Protein AF-A0A8J5CKE8-F1 (afdb_monomer)

Nearest PDB structures (foldseek):
  3fay-assembly1_A  TM=8.330E-01  e=5.914E-07  Homo sapiens
  5cjp-assembly1_F  TM=7.981E-01  e=1.386E-05  Homo sapiens
  6sgb-assembly1_FI  TM=2.653E-01  e=8.677E+00  Trypanosoma brucei brucei

pLDDT: mean 73.05, std 15.25, range [44.91, 96.0]

Secondary structure (DSSP, 8-state):
-HHHHHHHHHHHHHHHHHHHHIIIIIIIIHHHHH-TTTTTSS---TT----HHHHHHHHHHHHHHHHHHH--TT-----S-HHHHHHHHHHHHHHHHHHHHHHHHT----HHHHH--SS-S-TTTTTS-------HHHHHHHHHHHHHHHHHHHHH--GGGGGGHHHH-

Structure (mmCIF, N/CA/C/O backbone):
data_AF-A0A8J5CKE8-F1
#
_entry.id   AF-A0A8J5CKE8-F1
#
loop_
_atom_site.group_PDB
_atom_site.id
_atom_site.type_symbol
_atom_site.label_atom_id
_atom_site.label_alt_id
_atom_site.label_comp_id
_atom_site.label_asym_id
_atom_site.label_entity_id
_atom_site.label_seq_id
_atom_site.pdbx_PDB_ins_code
_atom_site.Cartn_x
_atom_site.Cartn_y
_atom_site.Cartn_z
_atom_site.occupancy
_atom_site.B_iso_or_equiv
_atom_site.auth_seq_id
_atom_site.auth_comp_id
_atom_site.auth_asym_id
_atom_site.auth_atom_id
_atom_site.pdbx_PDB_model_num
ATOM 1 N N . MET A 1 1 ? 17.707 28.843 20.337 1.00 56.69 1 MET A N 1
ATOM 2 C CA . MET A 1 1 ? 16.306 28.477 20.654 1.00 56.69 1 MET A CA 1
ATOM 3 C C . MET A 1 1 ? 15.422 28.190 19.434 1.00 56.69 1 MET A C 1
ATOM 5 O O . MET A 1 1 ? 14.983 27.056 19.309 1.00 56.69 1 MET A O 1
ATOM 9 N N . ALA A 1 2 ? 15.156 29.126 18.508 1.00 56.28 2 ALA A N 1
ATOM 10 C CA . ALA A 1 2 ? 14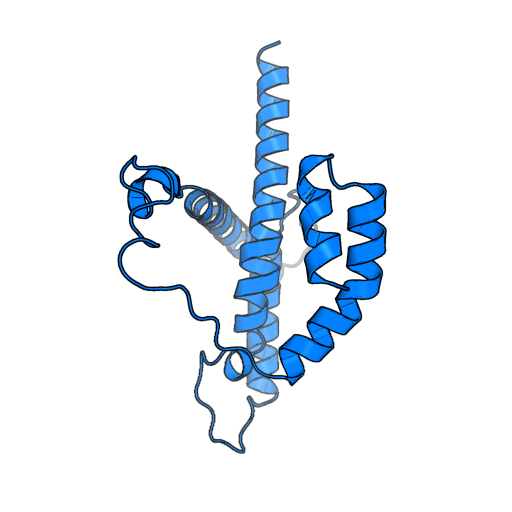.257 28.852 17.364 1.00 56.28 2 ALA A CA 1
ATOM 11 C C . ALA A 1 2 ? 14.807 27.811 16.360 1.00 56.28 2 ALA A C 1
ATOM 13 O O . ALA A 1 2 ? 14.071 26.925 15.935 1.00 56.28 2 ALA A O 1
ATOM 14 N N . ARG A 1 3 ? 16.111 27.862 16.041 1.00 54.72 3 ARG A N 1
ATOM 15 C CA . ARG A 1 3 ? 16.790 26.882 15.162 1.00 54.72 3 ARG A CA 1
ATOM 16 C C . ARG A 1 3 ? 16.752 25.442 15.697 1.00 54.72 3 ARG A C 1
ATOM 18 O O . ARG A 1 3 ? 16.604 24.509 14.922 1.00 54.72 3 ARG A O 1
ATOM 25 N N . GLU A 1 4 ? 16.823 25.287 17.013 1.00 60.75 4 GLU A N 1
ATOM 26 C CA . GLU A 1 4 ? 16.822 24.002 17.734 1.00 60.75 4 GLU A CA 1
ATOM 27 C C . GLU A 1 4 ? 15.434 23.347 17.777 1.00 60.75 4 GLU A C 1
ATOM 29 O O . GLU A 1 4 ? 15.286 22.138 17.628 1.00 60.75 4 GLU A O 1
ATOM 34 N N . ARG A 1 5 ? 14.376 24.155 17.911 1.00 56.81 5 ARG A N 1
ATOM 35 C CA . ARG A 1 5 ? 12.995 23.663 17.787 1.00 56.81 5 ARG A CA 1
ATOM 36 C C . ARG A 1 5 ? 12.677 23.247 16.350 1.00 56.81 5 ARG A C 1
ATOM 38 O O . ARG A 1 5 ? 11.983 22.258 16.133 1.00 56.81 5 ARG A O 1
ATOM 45 N N . MET A 1 6 ? 13.217 23.973 15.372 1.00 54.38 6 MET A N 1
ATOM 46 C CA . MET A 1 6 ? 13.038 23.683 13.946 1.00 54.38 6 MET A CA 1
ATOM 47 C C . MET A 1 6 ? 13.740 22.383 13.521 1.00 54.38 6 MET A C 1
ATOM 49 O O . MET A 1 6 ? 13.177 21.626 12.730 1.00 54.38 6 MET A O 1
ATOM 53 N N . SER A 1 7 ? 14.919 22.078 14.079 1.00 59.97 7 SER A N 1
ATOM 54 C CA . SER A 1 7 ? 15.606 20.800 13.841 1.00 59.97 7 SER A CA 1
ATOM 55 C C . SER A 1 7 ? 14.866 19.616 14.473 1.00 59.97 7 SER A C 1
ATOM 57 O O . SER A 1 7 ? 14.701 18.592 13.812 1.00 59.97 7 SER A O 1
ATOM 59 N N . HIS A 1 8 ? 14.328 19.767 15.689 1.00 62.38 8 HIS A N 1
ATOM 60 C CA . HIS A 1 8 ? 13.504 18.738 16.341 1.00 62.38 8 HIS A CA 1
ATOM 61 C C . HIS A 1 8 ? 12.212 18.424 15.573 1.00 62.38 8 HIS A C 1
ATOM 63 O O . HIS A 1 8 ? 11.875 17.256 15.376 1.00 62.38 8 HIS A O 1
ATOM 69 N N . LEU A 1 9 ? 11.504 19.453 15.099 1.00 61.38 9 LEU A N 1
ATOM 70 C CA . LEU A 1 9 ? 10.298 19.293 14.278 1.00 61.38 9 LEU A CA 1
ATOM 71 C C . LEU A 1 9 ? 10.605 18.620 12.932 1.00 61.38 9 LEU A C 1
ATOM 73 O O . LEU A 1 9 ? 9.839 17.768 12.482 1.00 61.38 9 LEU A O 1
ATOM 77 N N . SER A 1 10 ? 11.736 18.961 12.307 1.00 62.06 10 SER A N 1
ATOM 78 C CA . SER A 1 10 ? 12.200 18.321 11.069 1.00 62.06 10 SER A CA 1
ATOM 79 C C . SER A 1 10 ? 12.517 16.833 11.275 1.00 62.06 10 SER A C 1
ATOM 81 O O . SER A 1 10 ? 12.053 15.984 10.509 1.00 62.06 10 SER A O 1
ATOM 83 N N . ALA A 1 11 ? 13.228 16.495 12.356 1.00 62.72 11 ALA A N 1
ATOM 84 C CA . ALA A 1 11 ? 13.554 15.114 12.706 1.00 62.72 11 ALA A CA 1
ATOM 85 C C . ALA A 1 11 ? 12.295 14.285 13.012 1.00 62.72 11 ALA A C 1
ATOM 87 O O . ALA A 1 11 ? 12.128 13.197 12.463 1.00 62.72 11 ALA A O 1
ATOM 88 N N . TYR A 1 12 ? 11.367 14.822 13.811 1.00 65.69 12 TYR A N 1
ATOM 89 C CA . TYR A 1 12 ? 10.102 14.155 14.131 1.00 65.69 12 TYR A CA 1
ATOM 90 C C . TYR A 1 12 ? 9.262 13.881 12.876 1.00 65.69 12 TYR A C 1
ATOM 92 O O . TYR A 1 12 ? 8.755 12.776 12.685 1.00 65.69 12 TYR A O 1
ATOM 100 N N . ARG A 1 13 ? 9.175 14.856 11.965 1.00 64.94 13 ARG A N 1
ATOM 101 C CA . ARG A 1 13 ? 8.445 14.719 10.697 1.00 64.94 13 ARG A CA 1
ATOM 102 C C . ARG A 1 13 ? 9.065 13.670 9.766 1.00 64.94 13 ARG A C 1
ATOM 104 O O . ARG A 1 13 ? 8.334 12.975 9.057 1.00 64.94 13 ARG A O 1
ATOM 111 N N . SER A 1 14 ? 10.391 13.535 9.791 1.00 65.50 14 SER A N 1
ATOM 112 C CA . SER A 1 14 ? 11.128 12.501 9.056 1.00 65.50 14 SER A CA 1
ATOM 113 C C . SER A 1 14 ? 10.837 11.098 9.605 1.00 65.50 14 SER A C 1
ATOM 115 O O . SER A 1 14 ? 10.448 10.207 8.849 1.00 65.50 14 SER A O 1
ATOM 117 N N . VAL A 1 15 ? 10.909 10.919 10.930 1.00 68.25 15 VAL A N 1
ATOM 118 C CA . VAL A 1 15 ? 10.590 9.640 11.595 1.00 68.25 15 VAL A CA 1
ATOM 119 C C . VAL A 1 15 ? 9.133 9.240 11.356 1.00 68.25 15 VAL A C 1
ATOM 121 O O . VAL A 1 15 ? 8.859 8.097 10.992 1.00 68.25 15 VAL A O 1
ATOM 124 N N . PHE A 1 16 ? 8.201 10.188 11.482 1.00 71.25 16 PHE A N 1
ATOM 125 C CA . PHE A 1 16 ? 6.778 9.960 11.238 1.00 71.25 16 PHE A CA 1
ATOM 126 C C . PHE A 1 16 ? 6.507 9.479 9.806 1.00 71.25 16 PHE A C 1
ATOM 128 O O . PHE A 1 16 ? 5.815 8.483 9.600 1.00 71.25 16 PHE A O 1
ATOM 135 N N . SER A 1 17 ? 7.121 10.130 8.813 1.00 72.44 17 SER A N 1
ATOM 136 C CA . SER A 1 17 ? 6.987 9.734 7.405 1.00 72.44 17 SER A CA 1
ATOM 137 C C . SER A 1 17 ? 7.557 8.334 7.143 1.00 72.44 17 SER A C 1
ATOM 139 O O . SER A 1 17 ? 7.004 7.595 6.334 1.00 72.44 17 SER A O 1
ATOM 141 N N . GLY A 1 18 ? 8.617 7.940 7.856 1.00 79.38 18 GLY A N 1
ATOM 142 C CA . GLY A 1 18 ? 9.185 6.593 7.784 1.00 79.38 18 GLY A CA 1
ATOM 143 C C . GLY A 1 18 ? 8.256 5.509 8.340 1.00 79.38 18 GLY A C 1
ATOM 144 O O . GLY A 1 18 ? 8.114 4.455 7.723 1.00 79.38 18 GLY A O 1
ATOM 145 N N . VAL A 1 19 ? 7.577 5.766 9.464 1.00 84.81 19 VAL A N 1
ATOM 146 C CA . VAL A 1 19 ? 6.611 4.817 10.053 1.00 84.81 19 VAL A CA 1
ATOM 147 C C . VAL A 1 19 ? 5.390 4.650 9.150 1.00 84.81 19 VAL A C 1
ATOM 149 O O . VAL A 1 19 ? 5.007 3.522 8.835 1.00 84.81 19 VAL A O 1
ATOM 152 N N . VAL A 1 20 ? 4.816 5.764 8.685 1.00 87.62 20 VAL A N 1
ATOM 153 C CA . VAL A 1 20 ? 3.673 5.754 7.761 1.00 87.62 20 VAL A CA 1
ATOM 154 C C . VAL A 1 20 ? 4.059 5.081 6.446 1.00 87.62 20 VAL A C 1
ATOM 156 O O . VAL A 1 20 ? 3.323 4.227 5.962 1.00 87.62 20 VAL A O 1
ATOM 159 N N . GLY A 1 21 ? 5.239 5.382 5.902 1.00 89.25 21 GLY A N 1
ATOM 160 C CA . GLY A 1 21 ? 5.742 4.737 4.692 1.00 89.25 21 GLY A CA 1
ATOM 161 C C . GLY A 1 21 ? 5.962 3.233 4.861 1.00 89.25 21 GLY A C 1
ATOM 162 O O . GLY A 1 21 ? 5.612 2.455 3.976 1.00 89.25 21 GLY A O 1
ATOM 163 N N . ASN A 1 22 ? 6.465 2.790 6.015 1.00 89.56 22 ASN A N 1
ATOM 164 C CA . ASN A 1 22 ? 6.605 1.366 6.306 1.00 89.56 22 ASN A CA 1
ATOM 165 C C . ASN A 1 22 ? 5.244 0.652 6.380 1.00 89.56 22 ASN A C 1
ATOM 167 O O . ASN A 1 22 ? 5.091 -0.458 5.877 1.00 89.56 22 ASN A O 1
ATOM 171 N N . LEU A 1 23 ? 4.236 1.280 6.985 1.00 90.25 23 LEU A N 1
ATOM 172 C CA . LEU A 1 23 ? 2.899 0.698 7.073 1.00 90.25 23 LEU A CA 1
ATOM 173 C C . LEU A 1 23 ? 2.182 0.708 5.715 1.00 90.25 23 LEU A C 1
ATOM 175 O O . LEU A 1 23 ? 1.811 -0.343 5.199 1.00 90.25 23 LEU A O 1
ATOM 179 N N . VAL A 1 24 ? 1.998 1.895 5.137 1.00 92.12 24 VAL A N 1
ATOM 180 C CA . VAL A 1 24 ? 1.172 2.111 3.944 1.00 92.12 24 VAL A CA 1
ATOM 181 C C . VAL A 1 24 ? 1.853 1.556 2.699 1.00 92.12 24 VAL A C 1
ATOM 183 O O . VAL A 1 24 ? 1.224 0.849 1.919 1.00 92.12 24 VAL A O 1
ATOM 186 N N . TYR A 1 25 ? 3.140 1.845 2.497 1.00 93.56 25 TYR A N 1
ATOM 187 C CA . TYR A 1 25 ? 3.836 1.352 1.315 1.00 93.56 25 TYR A CA 1
ATOM 188 C C . TYR A 1 25 ? 4.377 -0.062 1.533 1.00 93.56 25 TYR A C 1
ATOM 190 O O . TYR A 1 25 ? 3.925 -0.981 0.861 1.00 93.56 25 TYR A O 1
ATOM 198 N N . TYR A 1 26 ? 5.310 -0.271 2.467 1.00 91.06 26 TYR A N 1
ATOM 199 C CA . TYR A 1 26 ? 6.036 -1.548 2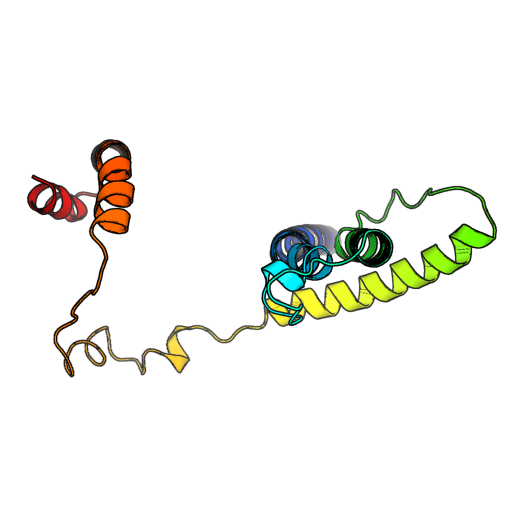.539 1.00 91.06 26 TYR A CA 1
ATOM 200 C C . TYR A 1 26 ? 5.148 -2.740 2.923 1.00 91.06 26 TYR A C 1
ATOM 202 O O . TYR A 1 26 ? 5.234 -3.792 2.293 1.00 91.06 26 TYR A O 1
ATOM 210 N N . ARG A 1 27 ? 4.283 -2.599 3.934 1.00 90.56 27 ARG A N 1
ATOM 211 C CA . ARG A 1 27 ? 3.429 -3.715 4.375 1.00 90.56 27 ARG A CA 1
ATOM 212 C C . ARG A 1 27 ? 2.202 -3.906 3.491 1.00 90.56 27 ARG A C 1
ATOM 214 O O . ARG A 1 27 ? 1.851 -5.051 3.214 1.00 90.56 27 ARG A O 1
ATOM 221 N N . TYR A 1 28 ? 1.564 -2.817 3.069 1.00 92.75 28 TYR A N 1
ATOM 222 C CA . TYR A 1 28 ? 0.297 -2.885 2.344 1.00 92.75 28 TYR A CA 1
ATOM 223 C C . TYR A 1 28 ? 0.490 -2.860 0.818 1.00 92.75 28 TYR A C 1
ATOM 225 O O . TYR A 1 28 ? 0.318 -3.887 0.165 1.00 92.75 28 TYR A O 1
ATOM 233 N N . ILE A 1 29 ? 0.920 -1.735 0.239 1.00 95.25 29 ILE A N 1
ATOM 234 C CA . ILE A 1 29 ? 0.992 -1.568 -1.227 1.00 95.25 29 ILE A CA 1
ATOM 235 C C . ILE A 1 29 ? 2.050 -2.477 -1.876 1.00 95.25 29 ILE A C 1
ATOM 237 O O . ILE A 1 29 ? 1.787 -3.115 -2.891 1.00 95.25 29 ILE A O 1
ATOM 241 N N . ASN A 1 30 ? 3.255 -2.552 -1.312 1.00 95.00 30 ASN A N 1
ATOM 242 C CA . ASN A 1 30 ? 4.384 -3.281 -1.890 1.00 95.00 30 ASN A CA 1
ATOM 243 C C . ASN A 1 30 ? 4.103 -4.790 -1.971 1.00 95.00 30 ASN A C 1
ATOM 245 O O . ASN A 1 30 ? 4.416 -5.415 -2.983 1.00 95.00 30 ASN A O 1
ATOM 249 N N . SER A 1 31 ? 3.454 -5.358 -0.948 1.00 94.00 31 SER A N 1
ATOM 250 C CA . SER A 1 31 ? 2.993 -6.755 -0.949 1.00 94.00 31 SER A CA 1
ATOM 251 C C . SER A 1 31 ? 2.024 -7.026 -2.104 1.00 94.00 31 SER A C 1
ATOM 253 O O . SER A 1 31 ? 2.172 -8.020 -2.815 1.00 94.00 31 SER A O 1
ATOM 255 N N . ALA A 1 32 ? 1.095 -6.099 -2.342 1.00 95.00 32 ALA A N 1
ATOM 256 C CA . ALA A 1 32 ? 0.099 -6.211 -3.397 1.00 95.00 32 ALA A CA 1
ATOM 257 C C . ALA A 1 32 ? 0.694 -6.028 -4.809 1.00 95.00 32 ALA A C 1
ATOM 259 O O . ALA A 1 32 ? 0.251 -6.672 -5.753 1.00 95.00 32 ALA A O 1
ATOM 260 N N . ILE A 1 33 ? 1.751 -5.219 -4.966 1.00 95.88 33 ILE A N 1
ATOM 261 C CA . ILE A 1 33 ? 2.498 -5.106 -6.234 1.00 95.88 33 ILE A CA 1
ATOM 262 C C . ILE A 1 33 ? 3.230 -6.414 -6.562 1.00 95.88 33 ILE A C 1
ATOM 264 O O . ILE A 1 33 ? 3.273 -6.818 -7.721 1.00 95.88 33 ILE A O 1
ATOM 268 N N . VAL A 1 34 ? 3.841 -7.063 -5.567 1.00 94.00 34 VAL A N 1
ATOM 269 C CA . VAL A 1 34 ? 4.646 -8.281 -5.778 1.00 94.00 34 VAL A CA 1
ATOM 270 C C . VAL A 1 34 ? 3.772 -9.511 -6.047 1.00 94.00 34 VAL A C 1
ATOM 272 O O . VAL A 1 34 ? 4.184 -10.394 -6.804 1.00 94.00 34 VAL A O 1
ATOM 275 N N . ALA A 1 35 ? 2.582 -9.571 -5.449 1.00 92.19 35 ALA A N 1
ATOM 276 C CA . ALA A 1 35 ? 1.651 -10.690 -5.577 1.00 92.19 35 ALA A CA 1
ATOM 277 C C . ALA A 1 35 ? 0.213 -10.212 -5.862 1.00 92.19 35 ALA A C 1
ATOM 279 O O . ALA A 1 35 ? -0.679 -10.449 -5.053 1.00 92.19 35 ALA A O 1
ATOM 280 N N . PRO A 1 36 ? -0.048 -9.536 -6.992 1.00 93.44 36 PRO A N 1
ATOM 281 C CA . PRO A 1 36 ? -1.359 -8.943 -7.266 1.00 93.44 36 PRO A CA 1
ATOM 282 C C . PRO A 1 36 ? -2.471 -9.991 -7.425 1.00 93.44 36 PRO A C 1
ATOM 284 O O . PRO A 1 36 ? -3.633 -9.672 -7.202 1.00 93.44 36 PRO A O 1
ATOM 287 N N . ASP A 1 37 ? -2.121 -11.233 -7.766 1.00 90.81 37 ASP A N 1
ATOM 288 C CA . ASP A 1 37 ? -3.016 -12.393 -7.799 1.00 90.81 37 ASP A CA 1
ATOM 289 C C . ASP A 1 37 ? -3.524 -12.777 -6.400 1.00 90.81 37 ASP A C 1
ATOM 291 O O . ASP A 1 37 ? -4.688 -13.111 -6.237 1.00 90.81 37 ASP A O 1
ATOM 295 N N . ALA A 1 38 ? -2.675 -12.681 -5.373 1.00 89.75 38 ALA A N 1
ATOM 296 C CA . ALA A 1 38 ? -3.040 -13.019 -3.993 1.00 89.75 38 ALA A CA 1
ATOM 297 C C . ALA A 1 38 ? -3.839 -11.917 -3.270 1.00 89.75 38 ALA A C 1
ATOM 299 O O . ALA A 1 38 ? -4.353 -12.148 -2.179 1.00 89.75 38 ALA A O 1
ATOM 300 N N . PHE A 1 39 ? -3.891 -10.717 -3.850 1.00 91.06 39 PHE A N 1
ATOM 301 C CA . PHE A 1 39 ? -4.620 -9.558 -3.327 1.00 91.06 39 PHE A CA 1
ATOM 302 C C . PHE A 1 39 ? -5.838 -9.205 -4.200 1.00 91.06 39 PHE A C 1
ATOM 304 O O . PHE A 1 39 ? -6.353 -8.095 -4.092 1.00 91.06 39 PHE A O 1
ATOM 311 N N . ASP A 1 40 ? -6.259 -10.116 -5.088 1.00 89.38 40 ASP A N 1
ATOM 312 C CA . ASP A 1 40 ? -7.402 -9.956 -5.998 1.00 89.38 40 ASP A CA 1
ATOM 313 C C . ASP A 1 40 ? -7.345 -8.687 -6.878 1.00 89.38 40 ASP A C 1
ATOM 315 O O . ASP A 1 40 ? -8.367 -8.145 -7.296 1.00 89.38 40 ASP A O 1
ATOM 319 N N . ILE A 1 41 ? -6.139 -8.197 -7.190 1.00 91.81 41 ILE A N 1
ATOM 320 C CA . ILE A 1 41 ? -5.931 -7.042 -8.083 1.00 91.81 41 ILE A CA 1
ATOM 321 C C . ILE A 1 41 ? -6.047 -7.468 -9.547 1.00 91.81 41 ILE A C 1
ATOM 323 O O . ILE A 1 41 ? -6.527 -6.705 -10.386 1.00 91.81 41 ILE A O 1
ATOM 327 N N . VAL A 1 42 ? -5.578 -8.676 -9.867 1.00 90.56 42 VAL A N 1
ATOM 328 C CA . VAL A 1 42 ? -5.661 -9.257 -11.209 1.00 90.56 42 VAL A CA 1
ATOM 329 C C . VAL A 1 42 ? -6.312 -10.628 -11.138 1.00 90.56 42 VAL A C 1
ATOM 331 O O . VAL A 1 42 ? -5.943 -11.458 -10.310 1.00 90.56 42 VAL A O 1
ATOM 334 N N . THR A 1 43 ? -7.255 -10.884 -12.040 1.00 86.56 43 THR A N 1
ATOM 335 C CA . THR A 1 43 ? -7.835 -12.215 -12.207 1.00 86.56 43 THR A CA 1
ATOM 336 C C . THR A 1 43 ? -6.947 -13.019 -13.144 1.00 86.56 43 THR A C 1
ATOM 338 O O . THR A 1 43 ? -6.817 -12.699 -14.325 1.00 86.56 43 THR A O 1
ATOM 341 N N . VAL A 1 44 ? -6.324 -14.057 -12.606 1.00 81.38 44 VAL A N 1
ATOM 342 C CA . VAL A 1 44 ? -5.664 -15.106 -13.386 1.00 81.38 44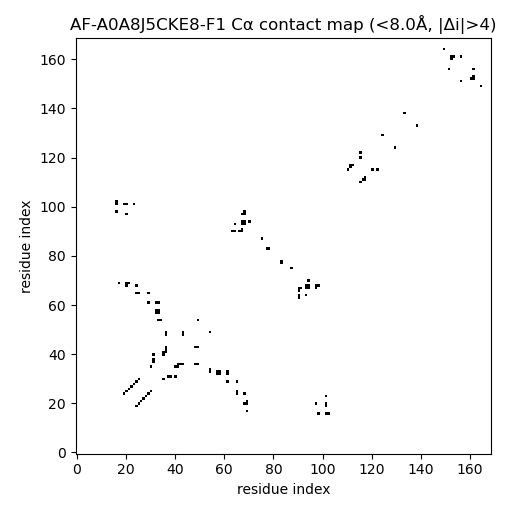 VAL A CA 1
ATOM 343 C C . VAL A 1 44 ? -6.634 -16.278 -13.519 1.00 81.38 44 VAL A C 1
ATOM 345 O O . VAL A 1 44 ? -7.526 -16.436 -12.682 1.00 81.38 44 VAL A O 1
ATOM 348 N N . SER A 1 45 ? -6.498 -17.088 -14.571 1.00 80.31 45 SER A N 1
ATOM 349 C CA . SER A 1 45 ? -7.285 -18.319 -14.702 1.00 80.31 45 SER A CA 1
ATOM 350 C C . SER A 1 45 ? -7.129 -19.175 -13.429 1.00 80.31 45 SER A C 1
ATOM 352 O O . SER A 1 45 ? -6.051 -19.145 -12.838 1.00 80.31 45 SER A O 1
ATOM 354 N N . PRO A 1 46 ? -8.141 -19.953 -12.997 1.00 68.81 46 PRO A N 1
ATOM 355 C CA . PRO A 1 46 ? -8.111 -20.676 -11.716 1.00 68.81 46 PRO A CA 1
ATOM 356 C C . PRO A 1 46 ? -6.873 -21.566 -11.499 1.00 68.81 46 PRO A C 1
ATOM 358 O O . PRO A 1 46 ? -6.436 -21.750 -10.365 1.00 68.81 46 PRO A O 1
ATOM 361 N N . ASP A 1 47 ? -6.286 -22.067 -12.588 1.00 73.69 47 ASP A N 1
ATOM 362 C CA . ASP A 1 47 ? -5.101 -22.934 -12.587 1.00 73.69 47 ASP A CA 1
ATOM 363 C C . ASP A 1 47 ? -3.799 -22.206 -12.966 1.00 73.69 47 ASP A C 1
ATOM 365 O O . ASP A 1 47 ? -2.723 -22.805 -13.032 1.00 73.69 47 ASP A O 1
ATOM 369 N N . GLU A 1 48 ? -3.874 -20.905 -13.235 1.00 78.31 48 GLU A N 1
ATOM 370 C CA . GLU A 1 48 ? -2.771 -20.110 -13.750 1.00 78.31 48 GLU A CA 1
ATOM 371 C C . GLU A 1 48 ? -2.224 -19.178 -12.667 1.00 78.31 48 GLU A C 1
ATOM 373 O O . GLU A 1 48 ? -2.946 -18.516 -11.928 1.00 78.31 48 GLU A O 1
ATOM 378 N N . LYS A 1 49 ? -0.899 -19.122 -12.559 1.00 81.94 49 LYS A N 1
ATOM 379 C CA . LYS A 1 49 ? -0.189 -18.180 -11.691 1.00 81.94 49 LYS A CA 1
ATOM 380 C C . LYS A 1 49 ? 0.574 -17.205 -12.563 1.00 81.94 49 LYS A C 1
ATOM 382 O O . LYS A 1 49 ? 0.972 -17.551 -13.674 1.00 81.94 49 LYS A O 1
ATOM 387 N N . LEU A 1 50 ? 0.884 -16.027 -12.018 1.00 87.00 50 LEU A N 1
ATOM 388 C CA . LEU A 1 50 ? 1.832 -15.126 -12.673 1.00 87.00 50 LEU A CA 1
ATOM 389 C C . LEU A 1 50 ? 3.110 -15.878 -13.048 1.00 87.00 50 LEU A C 1
ATOM 391 O O . LEU A 1 50 ? 3.723 -16.547 -12.202 1.00 87.00 50 LEU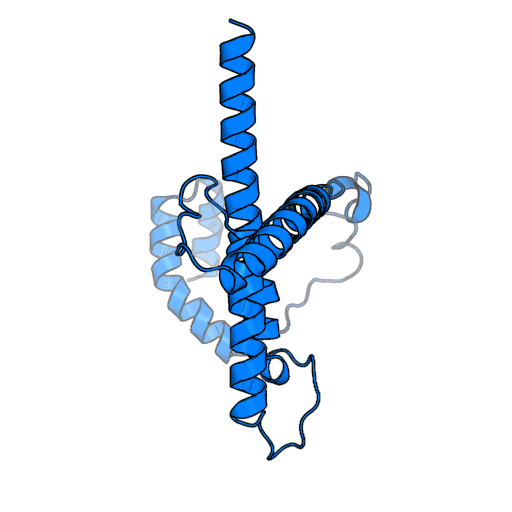 A O 1
ATOM 395 N N . ASN A 1 51 ? 3.516 -15.729 -14.305 1.00 90.19 51 ASN A N 1
ATOM 396 C CA . ASN A 1 51 ? 4.716 -16.362 -14.818 1.00 90.19 51 ASN A CA 1
ATOM 397 C C . ASN A 1 51 ? 5.978 -15.744 -14.186 1.00 90.19 51 ASN A C 1
ATOM 399 O O . ASN A 1 51 ? 5.965 -14.644 -13.622 1.00 90.19 51 ASN A O 1
ATOM 403 N N . ASN A 1 52 ? 7.105 -16.450 -14.295 1.00 91.75 52 ASN A N 1
ATOM 404 C CA . ASN A 1 52 ? 8.360 -16.031 -13.664 1.00 91.75 52 ASN A CA 1
ATOM 405 C C . ASN A 1 52 ? 8.836 -14.642 -14.125 1.00 91.75 52 ASN A C 1
ATOM 407 O O . ASN A 1 52 ? 9.373 -13.879 -13.321 1.00 91.75 52 ASN A O 1
ATOM 411 N N . ASN A 1 53 ? 8.607 -14.285 -15.392 1.00 94.50 53 ASN A N 1
ATOM 412 C CA . ASN A 1 53 ? 9.000 -12.981 -15.927 1.00 94.50 53 ASN A CA 1
ATOM 413 C C . ASN A 1 53 ? 8.138 -11.849 -15.353 1.00 94.50 53 ASN A C 1
ATOM 415 O O . ASN A 1 53 ? 8.674 -10.814 -14.964 1.00 94.50 53 ASN A O 1
ATOM 419 N N . GLN A 1 54 ? 6.826 -12.054 -15.225 1.00 93.06 54 GLN A N 1
ATOM 420 C CA . GLN A 1 54 ? 5.908 -11.109 -14.586 1.00 93.06 54 GLN A CA 1
ATOM 421 C C . GLN A 1 54 ? 6.289 -10.888 -13.122 1.00 93.06 54 GLN A C 1
ATOM 423 O O . GLN A 1 54 ? 6.469 -9.744 -12.709 1.00 93.06 54 GLN A O 1
ATOM 428 N N . ARG A 1 55 ? 6.513 -11.967 -12.358 1.00 93.94 55 ARG A N 1
ATOM 429 C CA . ARG A 1 55 ? 6.943 -11.873 -10.952 1.00 93.94 55 ARG A CA 1
ATOM 430 C C . ARG A 1 55 ? 8.270 -11.127 -10.815 1.00 93.94 55 ARG A C 1
ATOM 432 O O . ARG A 1 55 ? 8.398 -10.257 -9.958 1.00 93.94 55 ARG A O 1
ATOM 439 N N . ARG A 1 56 ? 9.244 -11.403 -11.691 1.00 93.81 56 ARG A N 1
ATOM 440 C CA . ARG A 1 56 ? 10.541 -10.705 -11.711 1.00 93.81 56 ARG A CA 1
ATOM 441 C C . ARG A 1 56 ? 10.404 -9.216 -12.036 1.00 93.81 56 ARG A C 1
ATOM 443 O O . ARG A 1 56 ? 11.065 -8.393 -11.397 1.00 93.81 56 ARG A O 1
ATOM 450 N N . ASN A 1 57 ? 9.567 -8.863 -13.007 1.00 95.38 57 ASN A N 1
ATOM 451 C CA . ASN A 1 57 ? 9.320 -7.470 -13.375 1.00 95.38 57 ASN A CA 1
ATOM 452 C C . ASN A 1 57 ? 8.635 -6.712 -12.230 1.00 95.38 57 ASN A C 1
ATOM 454 O O . ASN A 1 57 ? 9.113 -5.649 -11.834 1.00 95.38 57 ASN A O 1
ATOM 458 N N . LEU A 1 58 ? 7.588 -7.291 -11.636 1.00 96.00 58 LEU A N 1
ATOM 459 C CA . LEU A 1 58 ? 6.876 -6.715 -10.492 1.00 96.00 58 LEU A CA 1
ATOM 460 C C . LEU A 1 58 ? 7.792 -6.543 -9.276 1.00 96.00 58 LEU A C 1
ATOM 462 O O . LEU A 1 58 ? 7.833 -5.465 -8.689 1.00 96.00 58 LEU A O 1
ATOM 466 N N . ALA A 1 59 ? 8.608 -7.551 -8.954 1.00 92.81 59 ALA A N 1
ATOM 467 C CA . ALA A 1 59 ? 9.599 -7.463 -7.882 1.00 92.81 59 ALA A CA 1
ATOM 468 C C .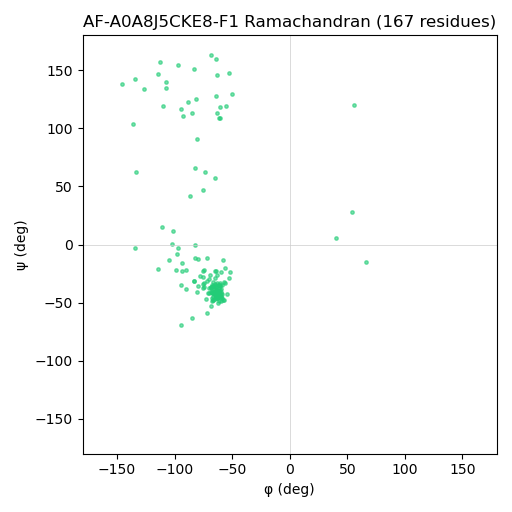 ALA A 1 59 ? 10.629 -6.346 -8.126 1.00 92.81 59 ALA A C 1
ATOM 470 O O . ALA A 1 59 ? 11.065 -5.677 -7.188 1.00 92.81 59 ALA A O 1
ATOM 471 N N . SER A 1 60 ? 11.008 -6.114 -9.386 1.00 90.75 60 SER A N 1
ATOM 472 C CA . SER A 1 60 ? 11.958 -5.056 -9.745 1.00 90.75 60 SER A CA 1
ATOM 473 C C . SER A 1 60 ? 11.340 -3.664 -9.580 1.00 90.75 60 SER A C 1
ATOM 475 O O . SER A 1 60 ? 11.986 -2.773 -9.028 1.00 90.75 60 SER A O 1
ATOM 477 N N . ILE A 1 61 ? 10.076 -3.491 -9.982 1.00 92.25 61 ILE A N 1
ATOM 478 C CA . ILE A 1 61 ? 9.305 -2.255 -9.770 1.00 92.25 61 ILE A CA 1
ATOM 479 C C . ILE A 1 61 ? 9.128 -1.986 -8.271 1.00 92.25 61 ILE A C 1
ATOM 481 O O . ILE A 1 61 ? 9.464 -0.901 -7.795 1.00 92.25 61 ILE A O 1
ATOM 485 N N . ALA A 1 62 ? 8.674 -2.994 -7.522 1.00 92.94 62 ALA A N 1
ATOM 486 C CA . ALA A 1 62 ? 8.486 -2.936 -6.075 1.00 92.94 62 ALA A CA 1
ATOM 487 C C . ALA A 1 62 ? 9.772 -2.503 -5.355 1.00 92.94 62 ALA A C 1
ATOM 489 O O . ALA A 1 62 ? 9.743 -1.629 -4.491 1.00 92.94 62 ALA A O 1
ATOM 490 N N . LYS A 1 63 ? 10.928 -3.035 -5.773 1.00 88.44 63 LYS A N 1
ATOM 491 C CA . LYS A 1 63 ? 12.236 -2.669 -5.219 1.00 88.44 63 LYS A CA 1
ATOM 492 C C . LYS A 1 63 ? 12.590 -1.196 -5.453 1.00 88.44 63 LYS A C 1
ATOM 494 O O . LYS A 1 63 ? 13.044 -0.535 -4.523 1.00 88.44 63 LYS A O 1
ATOM 499 N N . ILE A 1 64 ? 12.384 -0.669 -6.662 1.00 87.94 64 ILE A N 1
ATOM 500 C CA . ILE A 1 64 ? 12.666 0.747 -6.973 1.00 87.94 64 ILE A CA 1
ATOM 501 C C . ILE A 1 64 ? 11.767 1.665 -6.139 1.00 87.94 64 ILE A C 1
ATOM 503 O O . ILE A 1 64 ? 12.241 2.627 -5.532 1.00 87.94 64 ILE A O 1
ATOM 507 N N . LEU A 1 65 ? 10.478 1.345 -6.073 1.00 90.75 65 LEU A N 1
ATOM 508 C CA . LEU A 1 65 ? 9.505 2.115 -5.307 1.00 90.75 65 LEU A CA 1
ATOM 509 C C . LEU A 1 65 ? 9.754 2.024 -3.793 1.00 90.75 65 LEU A C 1
ATOM 511 O O . LEU A 1 65 ? 9.618 3.031 -3.105 1.00 90.75 65 LEU A O 1
ATOM 515 N N . GLN A 1 66 ? 10.221 0.881 -3.279 1.00 88.44 66 GLN A N 1
ATOM 516 C CA . GLN A 1 66 ? 10.649 0.740 -1.885 1.00 88.44 66 GLN A CA 1
ATOM 517 C C . GLN A 1 66 ? 11.804 1.685 -1.548 1.00 88.44 66 GLN A C 1
ATOM 519 O O . GLN A 1 66 ? 11.772 2.358 -0.517 1.00 88.44 66 GLN A O 1
ATOM 524 N N . PHE A 1 67 ? 12.806 1.784 -2.426 1.00 83.31 67 PHE A N 1
ATOM 525 C CA . PHE A 1 67 ? 13.893 2.745 -2.235 1.00 83.31 67 PHE A CA 1
ATOM 526 C C . PHE A 1 67 ? 13.391 4.190 -2.239 1.00 83.31 67 PHE A C 1
ATOM 528 O O . PHE A 1 67 ? 13.841 4.993 -1.421 1.00 83.31 67 PHE A O 1
ATOM 535 N N . ALA A 1 68 ? 12.436 4.518 -3.112 1.00 85.94 68 ALA A N 1
ATOM 536 C CA . ALA A 1 68 ? 11.817 5.839 -3.131 1.00 85.94 68 ALA A CA 1
ATOM 537 C C . ALA A 1 68 ? 10.976 6.115 -1.869 1.00 85.94 68 ALA A C 1
ATOM 539 O O . ALA A 1 68 ? 10.990 7.235 -1.363 1.00 85.94 68 ALA A O 1
ATOM 540 N N . ALA A 1 69 ? 10.290 5.117 -1.314 1.00 86.69 69 ALA A N 1
ATOM 541 C CA . ALA A 1 69 ? 9.449 5.269 -0.128 1.00 86.69 69 ALA A CA 1
ATOM 542 C C . ALA A 1 69 ? 10.248 5.395 1.187 1.00 86.69 69 ALA A C 1
ATOM 544 O O . ALA A 1 69 ? 9.827 6.118 2.087 1.00 86.69 69 ALA A O 1
ATOM 545 N N . SER A 1 70 ? 11.394 4.717 1.318 1.00 78.25 70 SER A N 1
ATOM 546 C CA . SER A 1 70 ? 12.108 4.573 2.603 1.00 78.25 70 SER A CA 1
ATOM 547 C C . SER A 1 70 ? 13.261 5.548 2.864 1.00 78.25 70 SER A C 1
ATOM 549 O O . SER A 1 70 ? 13.897 5.448 3.911 1.00 78.25 70 SER A O 1
ATOM 551 N N . LYS A 1 71 ? 13.617 6.440 1.935 1.00 66.38 71 LYS A N 1
ATOM 552 C CA . LYS A 1 71 ? 14.985 6.982 1.902 1.00 66.38 71 LYS A CA 1
ATOM 553 C C . LYS A 1 71 ? 15.425 7.764 3.165 1.00 66.38 71 LYS A C 1
ATOM 555 O O . LYS A 1 71 ? 15.080 8.930 3.344 1.00 66.38 71 LYS A O 1
ATOM 560 N N . LYS A 1 72 ? 16.337 7.148 3.939 1.00 54.19 72 LYS A N 1
ATOM 561 C CA . LYS A 1 72 ? 17.439 7.803 4.674 1.00 54.19 72 LYS A CA 1
ATOM 562 C C . LYS A 1 72 ? 18.329 8.506 3.642 1.00 54.19 72 LYS A C 1
ATOM 564 O O . LYS A 1 72 ? 18.988 7.850 2.840 1.00 54.19 72 LYS A O 1
ATOM 569 N N . GLY A 1 73 ? 18.289 9.834 3.607 1.00 45.09 73 GLY A N 1
ATOM 570 C CA . GLY A 1 73 ? 18.825 10.674 2.527 1.00 45.09 73 GLY A CA 1
ATOM 571 C C . GLY A 1 73 ? 20.316 10.539 2.188 1.00 45.09 73 GLY A C 1
ATOM 572 O O . GLY A 1 73 ? 20.710 11.010 1.126 1.00 45.09 73 GLY A O 1
ATOM 573 N N . GLU A 1 74 ? 21.128 9.889 3.019 1.00 46.91 74 GLU A N 1
ATOM 574 C CA . GLU A 1 74 ? 22.593 10.035 2.997 1.00 46.91 74 GLU A CA 1
ATOM 575 C C . GLU A 1 74 ? 23.344 8.848 2.368 1.00 46.91 74 GLU A C 1
ATOM 577 O O . GLU A 1 74 ? 24.503 8.979 1.999 1.00 46.91 74 GLU A O 1
ATOM 582 N N . GLU A 1 75 ? 22.683 7.709 2.144 1.00 48.47 75 GLU A N 1
ATOM 583 C CA . GLU A 1 75 ? 23.332 6.487 1.634 1.00 48.47 75 GLU A CA 1
ATOM 584 C C . GLU A 1 75 ? 23.124 6.230 0.135 1.00 48.47 75 GLU A C 1
ATOM 586 O O . GLU A 1 75 ? 23.495 5.172 -0.372 1.00 48.47 75 GLU A O 1
ATOM 591 N N . LEU A 1 76 ? 22.597 7.196 -0.631 1.00 49.28 76 LEU A N 1
ATOM 592 C CA . LEU A 1 76 ? 22.558 7.077 -2.099 1.00 49.28 76 LEU A CA 1
ATOM 593 C C . LEU A 1 76 ? 23.943 7.324 -2.739 1.00 49.28 76 LEU A C 1
ATOM 595 O O . LEU A 1 76 ? 24.077 8.011 -3.744 1.00 49.28 76 LEU A O 1
ATOM 599 N N . HIS A 1 77 ? 24.969 6.693 -2.174 1.00 44.91 77 HIS A N 1
ATOM 600 C CA . HIS A 1 77 ? 26.240 6.373 -2.813 1.00 44.91 77 HIS A CA 1
ATOM 601 C C . HIS A 1 77 ? 26.126 5.026 -3.556 1.00 44.91 77 HIS A C 1
ATOM 603 O O . HIS A 1 77 ? 27.025 4.189 -3.505 1.00 44.91 77 HIS A O 1
ATOM 609 N N . TRP A 1 78 ? 25.009 4.779 -4.254 1.00 49.16 78 TRP A N 1
ATOM 610 C CA . TRP A 1 78 ? 24.890 3.605 -5.119 1.00 49.16 78 TRP A CA 1
ATOM 611 C C . TRP A 1 78 ? 25.583 3.882 -6.457 1.00 49.16 78 TRP A C 1
ATOM 613 O O . TRP A 1 78 ? 24.978 4.400 -7.393 1.00 49.16 78 TRP A O 1
ATOM 623 N N . ALA A 1 79 ? 26.867 3.521 -6.485 1.00 49.03 79 ALA A N 1
ATOM 624 C CA . ALA A 1 79 ? 27.703 3.203 -7.640 1.00 49.03 79 ALA A CA 1
ATOM 625 C C . ALA A 1 79 ? 27.823 4.263 -8.759 1.00 49.03 79 ALA A C 1
ATOM 627 O O . ALA A 1 79 ? 26.874 4.604 -9.465 1.00 49.03 79 ALA A O 1
ATOM 628 N N . ASN A 1 80 ? 29.070 4.689 -8.972 1.00 48.69 80 ASN A N 1
ATOM 629 C CA . ASN A 1 80 ? 29.583 5.650 -9.954 1.00 48.69 80 ASN A CA 1
ATOM 630 C C . ASN A 1 80 ? 29.433 5.194 -11.430 1.00 48.69 80 ASN A C 1
ATOM 632 O O . ASN A 1 80 ? 30.421 5.085 -12.150 1.00 48.69 80 ASN A O 1
ATOM 636 N N . GLY A 1 81 ? 28.214 4.902 -11.891 1.00 56.12 81 GLY A N 1
ATOM 637 C CA . GLY A 1 81 ? 27.899 4.563 -13.284 1.00 56.12 81 GLY A CA 1
ATOM 638 C C . GLY A 1 81 ? 27.002 5.610 -13.957 1.00 56.12 81 GLY A C 1
ATOM 639 O O . GLY A 1 81 ? 26.128 6.204 -13.331 1.00 56.12 81 GLY A O 1
ATOM 640 N N . PHE A 1 82 ? 27.169 5.841 -15.263 1.00 52.28 82 PHE A N 1
ATOM 641 C CA . PHE A 1 82 ? 26.301 6.766 -16.016 1.00 52.28 82 PHE A CA 1
ATOM 642 C C . PHE A 1 82 ? 24.823 6.325 -16.024 1.00 52.28 82 PHE A C 1
ATOM 644 O O . PHE A 1 82 ? 23.929 7.165 -15.941 1.00 52.28 82 PHE A O 1
ATOM 651 N N . TYR A 1 83 ? 24.556 5.015 -16.061 1.00 55.19 83 TYR A N 1
ATOM 652 C CA . TYR A 1 83 ? 23.202 4.446 -16.086 1.00 55.19 83 TYR A CA 1
ATOM 653 C C . TYR A 1 83 ? 22.483 4.506 -14.726 1.00 55.19 83 TYR A C 1
ATOM 655 O O . TYR A 1 83 ? 21.259 4.627 -14.682 1.00 55.19 83 TYR A O 1
ATOM 663 N N . THR A 1 84 ? 23.214 4.492 -13.606 1.00 58.94 84 THR A N 1
ATOM 664 C CA . THR A 1 84 ? 22.631 4.651 -12.261 1.00 58.94 84 THR A CA 1
ATOM 665 C C . THR A 1 84 ? 22.237 6.100 -11.973 1.00 58.94 84 THR A C 1
ATOM 667 O O . THR A 1 84 ? 21.324 6.338 -11.186 1.00 58.94 84 THR A O 1
ATOM 670 N N . LYS A 1 85 ? 22.838 7.084 -12.661 1.00 64.81 85 LYS A N 1
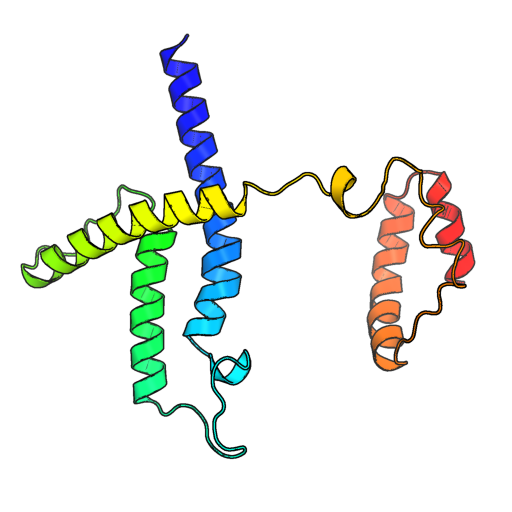ATOM 671 C CA . LYS A 1 85 ? 22.542 8.513 -12.466 1.00 64.81 85 LYS A CA 1
ATOM 672 C C . LYS A 1 85 ? 21.109 8.898 -12.857 1.00 64.81 85 LYS A C 1
ATOM 674 O O . LYS A 1 85 ? 20.459 9.623 -12.106 1.00 64.81 85 LYS A O 1
ATOM 679 N N . CYS A 1 86 ? 20.592 8.396 -13.981 1.00 67.81 86 CYS A N 1
ATOM 680 C CA . CYS A 1 86 ? 19.211 8.674 -14.407 1.00 67.81 86 CYS A CA 1
ATOM 681 C C . CYS A 1 86 ? 18.183 8.036 -13.462 1.00 67.81 86 CYS A C 1
ATOM 683 O O . CYS A 1 86 ? 17.193 8.667 -13.096 1.00 67.81 86 CYS A O 1
ATOM 685 N N . LEU A 1 87 ? 18.453 6.809 -13.010 1.00 75.00 87 LEU A N 1
ATOM 686 C CA . LEU A 1 87 ? 17.611 6.107 -12.043 1.00 75.00 87 LEU A CA 1
ATOM 687 C C . LEU A 1 87 ? 17.589 6.831 -10.686 1.00 75.00 87 LEU A C 1
ATOM 689 O O . LEU A 1 87 ? 16.541 6.921 -10.051 1.00 75.00 87 LEU A O 1
ATOM 693 N N . ASN A 1 88 ? 18.711 7.426 -10.275 1.00 74.94 88 ASN A N 1
ATOM 694 C CA . ASN A 1 88 ? 18.784 8.223 -9.051 1.00 74.94 88 ASN A CA 1
ATOM 695 C C . ASN A 1 88 ? 17.897 9.475 -9.111 1.00 74.94 88 ASN A C 1
ATOM 697 O O . ASN A 1 88 ? 17.227 9.777 -8.125 1.00 74.94 88 ASN A O 1
ATOM 701 N N . LEU A 1 89 ? 17.853 10.180 -10.250 1.00 80.69 89 LEU A N 1
ATOM 702 C CA . LEU A 1 89 ? 16.957 11.332 -10.429 1.00 80.69 89 LEU A CA 1
ATOM 703 C C . LEU A 1 89 ? 15.486 10.915 -10.324 1.00 80.69 89 LEU A C 1
ATOM 705 O O . LEU A 1 89 ? 14.722 11.543 -9.594 1.00 80.69 89 LEU A O 1
ATOM 709 N N . PHE A 1 90 ? 15.121 9.809 -10.977 1.00 83.31 90 PHE A N 1
ATOM 710 C CA . PHE A 1 90 ? 13.774 9.249 -10.892 1.00 83.31 90 PHE A CA 1
ATOM 711 C C . PHE A 1 90 ? 13.389 8.873 -9.453 1.00 83.31 90 PHE A C 1
ATOM 713 O O . PHE A 1 90 ? 12.312 9.234 -8.985 1.00 83.31 90 PHE A O 1
ATOM 720 N N . ILE A 1 91 ? 14.279 8.205 -8.710 1.00 83.31 91 ILE A N 1
ATOM 721 C CA . ILE A 1 91 ? 14.029 7.830 -7.308 1.00 83.31 91 ILE A CA 1
ATOM 722 C C . ILE A 1 91 ? 13.822 9.068 -6.430 1.00 83.31 91 ILE A C 1
ATOM 724 O O . ILE A 1 91 ? 12.941 9.061 -5.571 1.00 83.31 91 ILE A O 1
ATOM 728 N N . VAL A 1 92 ? 14.613 10.127 -6.634 1.00 82.94 92 VAL A N 1
ATOM 729 C CA . VAL A 1 92 ? 14.465 11.388 -5.891 1.00 82.94 92 VAL A CA 1
ATOM 730 C C . VAL A 1 92 ? 13.115 12.039 -6.189 1.00 82.94 92 VAL A C 1
ATOM 732 O O . VAL A 1 92 ? 12.412 12.427 -5.259 1.00 82.94 92 VAL A O 1
ATOM 735 N N . GLU A 1 93 ? 12.703 12.094 -7.455 1.00 85.81 93 GLU A N 1
ATOM 736 C CA . GLU A 1 93 ? 11.391 12.630 -7.833 1.00 85.81 93 GLU A CA 1
ATOM 737 C C . GLU A 1 93 ? 10.240 11.804 -7.231 1.00 85.81 93 GLU A C 1
ATOM 739 O O . GLU A 1 93 ? 9.292 12.351 -6.660 1.00 85.81 93 GLU A O 1
ATOM 744 N N . CYS A 1 94 ? 10.329 10.473 -7.299 1.00 88.44 94 CYS A N 1
ATOM 745 C CA . CYS A 1 94 ? 9.360 9.576 -6.676 1.00 88.44 94 CYS A CA 1
ATOM 746 C C . CYS A 1 94 ? 9.302 9.754 -5.155 1.00 88.44 94 CYS A C 1
ATOM 748 O O . CYS A 1 94 ? 8.214 9.706 -4.584 1.00 88.44 94 CYS A O 1
ATOM 750 N N . HIS A 1 95 ? 10.435 9.993 -4.494 1.00 87.12 95 HIS A N 1
ATOM 751 C CA . HIS A 1 95 ? 10.477 10.229 -3.054 1.00 87.12 95 HIS A CA 1
ATOM 752 C C . HIS A 1 95 ? 9.696 11.489 -2.652 1.00 87.12 95 HIS A C 1
ATOM 754 O O . HIS A 1 95 ? 8.921 11.456 -1.694 1.00 87.12 95 HIS A O 1
ATOM 760 N N . GLU A 1 96 ? 9.822 12.584 -3.409 1.00 87.25 96 GLU A N 1
ATOM 761 C CA . GLU A 1 96 ? 9.026 13.796 -3.170 1.00 87.25 96 GLU A CA 1
ATOM 762 C C . GLU A 1 96 ? 7.520 13.519 -3.286 1.00 87.25 96 GLU A C 1
ATOM 764 O O . GLU A 1 96 ? 6.735 13.950 -2.434 1.00 87.25 96 GLU A O 1
ATOM 769 N N . LYS A 1 97 ? 7.116 12.711 -4.277 1.00 90.69 97 LYS A N 1
ATOM 770 C CA . LYS A 1 97 ? 5.722 12.266 -4.429 1.00 90.69 97 LYS A CA 1
ATOM 771 C C . LYS A 1 97 ? 5.270 11.404 -3.246 1.00 90.69 97 LYS A C 1
ATOM 773 O O . LYS A 1 97 ? 4.174 11.628 -2.730 1.00 90.69 97 LYS A O 1
ATOM 778 N N . PHE A 1 98 ? 6.108 10.480 -2.769 1.00 90.19 98 PHE A N 1
ATOM 779 C CA . PHE A 1 98 ? 5.810 9.641 -1.604 1.00 90.19 98 PHE A CA 1
ATOM 780 C C . PHE A 1 98 ? 5.629 10.455 -0.324 1.00 90.19 98 PHE A C 1
ATOM 782 O O . PHE A 1 98 ? 4.678 10.206 0.410 1.00 90.19 98 PHE A O 1
ATOM 789 N N . LYS A 1 99 ? 6.452 11.480 -0.077 1.00 86.75 99 LYS A N 1
ATOM 790 C CA . LYS A 1 99 ? 6.259 12.373 1.081 1.00 86.75 99 LYS A CA 1
ATOM 791 C C . LYS A 1 99 ? 4.901 13.073 1.042 1.00 86.75 99 LYS A C 1
ATOM 793 O O . LYS A 1 99 ? 4.199 13.117 2.051 1.00 86.75 99 LYS A O 1
ATOM 798 N N . GLY A 1 100 ? 4.517 13.603 -0.120 1.00 88.00 100 GLY A N 1
ATOM 799 C CA . GLY A 1 100 ? 3.208 14.233 -0.306 1.00 88.00 100 GLY A CA 1
ATOM 800 C C . GLY A 1 100 ? 2.044 13.242 -0.208 1.00 88.00 100 GLY A C 1
ATOM 801 O O . GLY A 1 100 ? 0.961 13.603 0.248 1.00 88.00 100 GLY A O 1
ATOM 802 N N . PHE A 1 101 ? 2.253 11.995 -0.624 1.00 91.19 101 PHE A N 1
ATOM 803 C CA . PHE A 1 101 ? 1.285 10.913 -0.470 1.00 91.19 101 PHE A CA 1
ATOM 804 C C . PHE A 1 101 ? 1.106 10.520 1.003 1.00 91.19 101 PHE A C 1
ATOM 806 O O . PHE A 1 101 ? -0.008 10.599 1.507 1.00 91.19 101 PHE A O 1
ATOM 813 N N . PHE A 1 102 ? 2.189 10.215 1.725 1.00 89.62 102 PHE A N 1
ATOM 814 C CA . PHE A 1 102 ? 2.128 9.838 3.141 1.00 89.62 102 PHE A CA 1
ATOM 815 C C . PHE A 1 102 ? 1.551 10.945 4.020 1.00 89.62 102 PHE A C 1
ATOM 817 O O . PHE A 1 102 ? 0.815 10.645 4.954 1.00 89.62 102 PHE A O 1
ATOM 824 N N . ARG A 1 103 ? 1.820 12.221 3.704 1.00 86.75 103 ARG A N 1
ATOM 825 C CA . ARG A 1 103 ? 1.184 13.338 4.413 1.00 86.75 103 ARG A CA 1
ATOM 826 C C . ARG A 1 103 ? -0.338 13.290 4.271 1.00 86.75 103 ARG A C 1
ATOM 828 O O . ARG A 1 103 ? -1.028 13.343 5.279 1.00 86.75 103 ARG A O 1
ATOM 835 N N . ARG A 1 104 ? -0.837 13.126 3.042 1.00 88.00 104 ARG A N 1
ATOM 836 C CA . ARG A 1 104 ? -2.277 13.042 2.754 1.00 88.00 104 ARG A CA 1
ATOM 837 C C . ARG A 1 104 ? -2.933 11.814 3.380 1.00 88.00 104 ARG A C 1
ATOM 839 O O . ARG A 1 104 ? -4.053 11.917 3.849 1.00 88.00 104 ARG A O 1
ATOM 846 N N . CYS A 1 105 ? -2.234 10.680 3.460 1.00 87.50 105 CYS A N 1
ATOM 847 C CA . CYS A 1 105 ? -2.741 9.497 4.166 1.00 87.50 105 CYS A CA 1
ATOM 848 C C . CYS A 1 105 ? -3.020 9.751 5.656 1.00 87.50 105 CYS A C 1
ATOM 850 O O . CYS A 1 105 ? -3.814 9.028 6.246 1.00 87.50 105 CYS A O 1
ATOM 852 N N . CYS A 1 106 ? -2.369 10.747 6.262 1.00 85.38 106 CYS A N 1
ATOM 853 C CA . CYS A 1 106 ? -2.581 11.125 7.658 1.00 85.38 106 CYS A CA 1
ATOM 854 C C . CYS A 1 106 ? -3.545 12.311 7.825 1.00 85.38 106 CYS A C 1
ATOM 856 O O . CYS A 1 106 ? -3.908 12.636 8.952 1.00 85.38 106 CYS A O 1
ATOM 858 N N . GLU A 1 107 ? -3.952 12.964 6.735 1.00 85.56 107 GLU A N 1
ATOM 859 C CA . GLU A 1 107 ? -4.951 14.039 6.723 1.00 85.56 107 GLU A CA 1
ATOM 860 C C . GLU A 1 107 ? -6.359 13.411 6.709 1.00 85.56 107 GLU A C 1
ATOM 862 O O . GLU A 1 107 ? -7.080 13.486 5.718 1.00 85.56 107 GLU A O 1
ATOM 867 N N . VAL A 1 108 ? -6.722 12.728 7.799 1.00 79.62 108 VAL A N 1
ATOM 868 C CA . VAL A 1 108 ? -8.013 12.038 7.959 1.00 79.62 108 VAL A CA 1
ATOM 869 C C . VAL A 1 108 ? -8.890 12.807 8.944 1.00 79.62 108 VAL A C 1
ATOM 871 O O . VAL A 1 108 ? -8.399 13.304 9.959 1.00 79.62 108 VAL A O 1
ATOM 874 N N . GLU A 1 109 ? -10.184 12.910 8.644 1.00 70.75 109 GLU A N 1
ATOM 875 C CA . GLU A 1 109 ? -11.165 13.515 9.546 1.00 70.75 109 GLU A CA 1
ATOM 876 C C . GLU A 1 109 ? -11.280 12.724 10.856 1.00 70.75 109 GLU A C 1
ATOM 878 O O . GLU A 1 109 ? -11.155 11.497 10.887 1.00 70.75 109 GLU A O 1
ATOM 883 N N . GLU A 1 110 ? -11.525 13.426 11.962 1.00 66.81 110 GLU A N 1
ATOM 884 C CA . GLU A 1 110 ? -11.699 12.776 13.256 1.00 66.81 110 GLU A CA 1
ATOM 885 C C . GLU A 1 110 ? -12.948 11.881 13.232 1.00 66.81 110 GLU A C 1
ATOM 887 O O . GLU A 1 110 ? -14.056 12.323 12.919 1.00 66.81 110 GLU A O 1
ATOM 892 N N . THR A 1 111 ? -12.783 10.614 13.622 1.00 58.22 111 THR A N 1
ATOM 893 C CA . THR A 1 111 ? -13.835 9.580 13.603 1.00 58.22 111 THR A CA 1
ATOM 894 C C . THR A 1 111 ? -15.093 9.955 14.383 1.00 58.22 111 THR A C 1
ATOM 896 O O . THR A 1 111 ? -16.162 9.399 14.128 1.00 58.22 111 THR A O 1
ATOM 899 N N . ARG A 1 112 ? -14.991 10.917 15.309 1.00 52.97 112 ARG A N 1
ATOM 900 C CA . ARG A 1 112 ? -16.122 11.432 16.082 1.00 52.97 112 ARG A CA 1
ATOM 901 C C . ARG A 1 112 ? -17.209 12.065 15.216 1.00 52.97 112 ARG A C 1
ATOM 903 O O . ARG A 1 112 ? -18.357 11.955 15.600 1.00 52.97 112 ARG A O 1
ATOM 910 N N . GLY A 1 113 ? -16.890 12.699 14.087 1.00 52.78 113 GLY A N 1
ATOM 911 C CA . GLY A 1 113 ? -17.883 13.457 13.309 1.00 52.78 113 GLY A CA 1
ATOM 912 C C . GLY A 1 113 ? -18.740 12.621 12.353 1.00 52.78 113 GLY A C 1
ATOM 913 O O . GLY A 1 113 ? -19.894 12.962 12.116 1.00 52.78 113 GLY A O 1
ATOM 914 N N . PHE A 1 114 ? -18.196 11.527 11.809 1.00 51.84 114 PHE A N 1
ATOM 915 C CA . PHE A 1 114 ? -18.825 10.790 10.700 1.00 51.84 114 PHE A CA 1
ATOM 916 C C . PHE A 1 114 ? -19.611 9.542 11.144 1.00 51.84 114 PHE A C 1
ATOM 918 O O . PHE A 1 114 ? -20.476 9.069 10.413 1.00 51.84 114 PHE A O 1
ATOM 925 N N . VAL A 1 115 ? -19.312 8.994 12.331 1.00 53.84 115 VAL A N 1
ATOM 926 C CA . VAL A 1 115 ? -19.906 7.730 12.826 1.00 53.84 115 VAL A CA 1
ATOM 927 C C . VAL A 1 115 ? -20.785 7.932 14.066 1.00 53.84 115 VAL A C 1
ATOM 929 O O . VAL A 1 115 ? -21.652 7.109 14.338 1.00 53.84 115 VAL A O 1
ATOM 932 N N . TYR A 1 116 ? -20.603 9.027 14.808 1.00 52.00 116 TYR A N 1
ATOM 933 C CA . TYR A 1 116 ? -21.335 9.294 16.046 1.00 52.00 116 TYR A CA 1
ATOM 934 C C . TYR A 1 116 ? -21.792 10.748 16.067 1.00 52.00 116 TYR A C 1
ATOM 936 O O . TYR A 1 116 ? -20.999 11.646 16.322 1.00 52.00 116 TYR A O 1
ATOM 944 N N . ASN A 1 117 ? -23.073 11.002 15.810 1.00 52.22 117 ASN A N 1
ATOM 945 C CA . ASN A 1 117 ? -23.634 12.351 15.777 1.00 52.22 117 ASN A CA 1
ATOM 946 C C . ASN A 1 117 ? -23.778 12.940 17.196 1.00 52.22 117 ASN A C 1
ATOM 948 O O . ASN A 1 117 ? -24.877 13.155 17.694 1.00 52.22 117 ASN A O 1
ATOM 952 N N . GLY A 1 118 ? -22.662 13.119 17.910 1.00 53.91 118 GLY A N 1
ATOM 953 C CA . GLY A 1 118 ? -22.592 13.722 19.246 1.00 53.91 118 GLY A CA 1
ATOM 954 C C . GLY A 1 118 ? -23.259 12.936 20.386 1.00 53.91 118 GLY A C 1
ATOM 955 O O . GLY A 1 118 ? -22.966 13.210 21.550 1.00 53.91 118 GLY A O 1
ATOM 956 N N . ALA A 1 119 ? -24.110 11.950 20.095 1.00 53.50 119 ALA A N 1
ATOM 957 C CA . ALA A 1 119 ? -24.776 11.113 21.081 1.00 53.50 119 ALA A CA 1
ATOM 958 C C . ALA A 1 119 ? -23.917 9.887 21.435 1.00 53.50 119 ALA A C 1
ATOM 960 O O . ALA A 1 119 ? -23.519 9.088 20.588 1.00 53.50 119 ALA A O 1
ATOM 961 N N . GLN A 1 120 ? -23.614 9.747 22.724 1.00 56.66 120 GLN A N 1
ATOM 962 C CA . GLN A 1 120 ? -22.897 8.611 23.303 1.00 56.66 120 GLN A CA 1
ATOM 963 C C . GLN A 1 120 ? -23.597 7.287 22.966 1.00 56.66 120 GLN A C 1
ATOM 965 O O . GLN A 1 120 ? -24.730 7.121 23.394 1.00 56.66 120 GLN A O 1
ATOM 970 N N . TYR A 1 121 ? -22.909 6.370 22.264 1.00 55.28 121 TYR A N 1
ATOM 971 C CA . TYR A 1 121 ? -23.133 4.909 22.108 1.00 55.28 121 TYR A CA 1
ATOM 972 C C . TYR A 1 121 ? -24.573 4.350 21.957 1.00 55.28 121 TYR A C 1
ATOM 974 O O . TYR A 1 121 ? -24.750 3.131 21.898 1.00 55.28 121 TYR A O 1
ATOM 982 N N . SER A 1 122 ? -25.601 5.189 21.856 1.00 5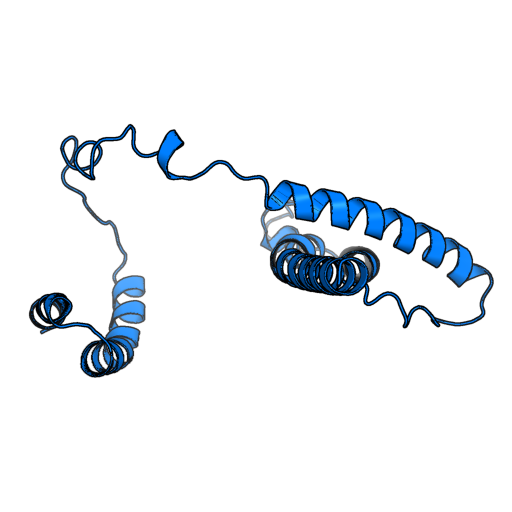6.31 122 SER A N 1
ATOM 983 C CA . SER A 1 122 ? -27.004 4.790 21.931 1.00 56.31 122 SER A CA 1
ATOM 984 C C . SER A 1 122 ? -27.598 4.550 20.548 1.00 56.31 122 SER A C 1
ATOM 986 O O . SER A 1 122 ? -28.380 3.626 20.372 1.00 56.31 122 SER A O 1
ATOM 988 N N . GLU A 1 123 ? -27.192 5.305 19.528 1.00 59.31 123 GLU A N 1
ATOM 989 C CA . GLU A 1 123 ? -27.907 5.303 18.246 1.00 59.31 123 GLU A CA 1
ATOM 990 C C . GLU A 1 123 ? -27.823 3.964 17.497 1.00 59.31 123 GLU A C 1
ATOM 992 O O . GLU A 1 123 ? -28.833 3.478 16.997 1.00 59.31 123 GLU A O 1
ATOM 997 N N . ALA A 1 124 ? -26.656 3.312 17.471 1.00 58.19 124 ALA A N 1
ATOM 998 C CA . ALA A 1 124 ? -26.480 2.056 16.734 1.00 58.19 124 ALA A CA 1
ATOM 999 C C . ALA A 1 124 ? -27.063 0.826 17.458 1.00 58.19 124 ALA A C 1
ATOM 1001 O O . ALA A 1 124 ? -27.448 -0.148 16.813 1.00 58.19 124 ALA A O 1
ATOM 1002 N N . THR A 1 125 ? -27.137 0.855 18.793 1.00 56.72 125 THR A N 1
ATOM 1003 C CA . THR A 1 125 ? -27.582 -0.287 19.616 1.00 56.72 125 THR A CA 1
ATOM 1004 C C . THR A 1 125 ? -29.075 -0.253 19.945 1.00 56.72 125 THR A C 1
ATOM 1006 O O . THR A 1 125 ? -29.639 -1.283 20.308 1.00 56.72 125 THR A O 1
ATOM 1009 N N . LEU A 1 126 ? -29.736 0.899 19.771 1.00 60.41 126 LEU A N 1
ATOM 1010 C CA . LEU A 1 126 ? -31.184 1.050 19.947 1.00 60.41 126 LEU A CA 1
ATOM 1011 C C . LEU A 1 126 ? -32.006 0.442 18.797 1.00 60.41 126 LEU A C 1
ATOM 1013 O O . LEU A 1 126 ? -33.184 0.149 18.989 1.00 60.41 126 LEU A O 1
ATOM 1017 N N . ILE A 1 127 ? -31.412 0.257 17.612 1.00 65.12 127 ILE A N 1
ATOM 1018 C CA . ILE A 1 127 ? -32.143 -0.151 16.399 1.00 65.12 127 ILE A CA 1
ATOM 1019 C C . ILE A 1 127 ? -32.201 -1.682 16.263 1.00 65.12 127 ILE A C 1
ATOM 1021 O O . ILE A 1 127 ? -33.226 -2.223 15.853 1.00 65.12 127 ILE A O 1
ATOM 1025 N N . VAL A 1 128 ? -31.128 -2.401 16.617 1.00 66.12 128 VAL A N 1
ATOM 1026 C CA . VAL A 1 128 ? -31.045 -3.867 16.492 1.00 66.12 128 VAL A CA 1
ATOM 1027 C C . VAL A 1 128 ? -30.210 -4.453 17.630 1.00 66.12 128 VAL A C 1
ATOM 1029 O O . VAL A 1 128 ? -29.136 -3.946 17.950 1.00 66.12 128 VAL A O 1
ATOM 1032 N N . LYS A 1 129 ? -30.664 -5.578 18.204 1.00 76.00 129 LYS A N 1
ATOM 1033 C CA . LYS A 1 129 ? -29.855 -6.370 19.141 1.00 76.00 129 LYS A CA 1
ATOM 1034 C C . LYS A 1 129 ? -28.579 -6.854 18.428 1.00 76.00 129 LYS A C 1
ATOM 1036 O O . LYS A 1 129 ? -28.702 -7.625 17.471 1.00 76.00 129 LYS A O 1
ATOM 1041 N N . PRO A 1 130 ? -27.371 -6.471 18.883 1.00 73.69 130 PRO A N 1
ATOM 1042 C CA . PRO A 1 130 ? -26.136 -6.863 18.216 1.00 73.69 130 PRO A CA 1
ATOM 1043 C C . PRO A 1 130 ? -25.991 -8.385 18.271 1.00 73.69 130 PRO A C 1
ATOM 1045 O O . PRO A 1 130 ? -25.860 -8.975 19.342 1.00 73.69 130 PRO A O 1
ATOM 1048 N N . THR A 1 131 ? -26.064 -9.021 17.103 1.00 78.50 131 THR A N 1
ATOM 1049 C CA . THR A 1 131 ? -25.880 -10.466 16.947 1.00 78.50 131 THR A CA 1
ATOM 1050 C C . THR A 1 131 ? -24.570 -10.691 16.216 1.00 78.50 131 THR A C 1
ATOM 1052 O O . THR A 1 131 ? -24.393 -10.216 15.096 1.00 78.50 131 THR A O 1
ATOM 1055 N N . ILE A 1 132 ? -23.641 -11.388 16.866 1.00 80.25 132 ILE A N 1
ATOM 1056 C CA . ILE A 1 132 ? -22.321 -11.689 16.315 1.00 80.25 132 ILE A CA 1
ATOM 1057 C C . ILE A 1 132 ? -22.390 -13.072 15.668 1.00 80.25 132 ILE A C 1
ATOM 1059 O O . ILE A 1 132 ? -22.614 -14.068 16.354 1.00 80.25 132 ILE A O 1
ATOM 1063 N N . TYR A 1 133 ? -22.192 -13.136 14.353 1.00 81.38 133 TYR A N 1
ATOM 1064 C CA . TYR A 1 133 ? -22.052 -14.397 13.627 1.00 81.38 133 TYR A CA 1
ATOM 1065 C C . TYR A 1 133 ? -20.569 -14.752 13.548 1.00 81.38 133 TYR A C 1
ATOM 1067 O O . TYR A 1 133 ? -19.798 -14.075 12.872 1.00 81.38 133 TYR A O 1
ATOM 1075 N N . ILE A 1 134 ? -20.166 -15.802 14.259 1.00 81.56 134 ILE A N 1
ATOM 1076 C CA . ILE A 1 134 ? -18.779 -16.263 14.341 1.00 81.56 134 ILE A CA 1
ATOM 1077 C C . ILE A 1 134 ? -18.734 -17.781 14.170 1.00 81.56 134 ILE A C 1
ATOM 1079 O O . ILE A 1 134 ? -19.627 -18.496 14.625 1.00 81.56 134 ILE A O 1
ATOM 1083 N N . THR A 1 135 ? -17.713 -18.287 13.479 1.00 82.69 135 THR A N 1
ATOM 1084 C CA . THR A 1 135 ? -17.538 -19.731 13.290 1.00 82.69 135 THR A CA 1
ATOM 1085 C C . THR A 1 135 ? -16.844 -20.350 14.501 1.00 82.69 135 THR A C 1
ATOM 1087 O O . THR A 1 135 ? -16.015 -19.711 15.150 1.00 82.69 135 THR A O 1
ATOM 1090 N N . VAL A 1 136 ? -17.125 -21.629 14.775 1.00 78.19 136 VAL A N 1
ATOM 1091 C CA . VAL A 1 136 ? -16.487 -22.376 15.877 1.00 78.19 136 VAL A CA 1
ATOM 1092 C C . VAL A 1 136 ? -14.959 -22.359 15.758 1.00 78.19 136 VAL A C 1
ATOM 1094 O O . VAL A 1 136 ? -14.271 -22.280 16.764 1.00 78.19 136 VAL A O 1
ATOM 1097 N N . GLN A 1 137 ? -14.413 -22.357 14.539 1.00 78.06 137 GLN A N 1
ATOM 1098 C CA . GLN A 1 137 ? -12.969 -22.279 14.317 1.00 78.06 137 GLN A CA 1
ATOM 1099 C C . GLN A 1 137 ? -12.362 -20.967 14.832 1.00 78.06 137 GLN A C 1
ATOM 1101 O O . GLN A 1 137 ? -11.334 -21.011 15.503 1.00 78.06 137 GLN A O 1
ATOM 1106 N N . VAL A 1 138 ? -12.987 -19.819 14.544 1.00 73.56 138 VAL A N 1
ATOM 1107 C CA . VAL A 1 138 ? -12.510 -18.518 15.043 1.00 73.56 138 VAL A CA 1
ATOM 1108 C C . VAL A 1 138 ? -12.631 -18.482 16.565 1.00 73.56 138 VAL A C 1
ATOM 1110 O O . VAL A 1 138 ? -11.664 -18.140 17.234 1.00 73.56 138 VAL A O 1
ATOM 1113 N N . VAL A 1 139 ? -13.745 -18.982 17.116 1.00 72.19 139 VAL A N 1
ATOM 1114 C CA . VAL A 1 139 ? -13.919 -19.132 18.569 1.00 72.19 139 VAL A CA 1
ATOM 1115 C C . VAL A 1 139 ? -12.808 -19.991 19.174 1.00 72.19 139 VAL A C 1
ATOM 1117 O O . VAL A 1 139 ? -12.205 -19.576 20.148 1.00 72.19 139 VAL A O 1
ATOM 1120 N N . CYS A 1 140 ? -12.474 -21.156 18.619 1.00 68.12 140 CYS A N 1
ATOM 1121 C CA . CYS A 1 140 ? -11.426 -22.019 19.172 1.00 68.12 140 CYS A CA 1
ATOM 1122 C C . CYS A 1 140 ? -10.024 -21.398 19.090 1.00 68.12 140 CYS A C 1
ATOM 1124 O O . CYS A 1 140 ? -9.228 -21.579 20.011 1.00 68.12 140 CYS A O 1
ATOM 1126 N N . VAL A 1 141 ? -9.712 -20.669 18.015 1.00 71.00 141 VAL A N 1
ATOM 1127 C CA . VAL A 1 141 ? -8.439 -19.944 17.881 1.00 71.00 141 VAL A CA 1
ATOM 1128 C C . VAL A 1 141 ? -8.369 -18.807 18.905 1.00 71.00 141 VAL A C 1
ATOM 1130 O O . VAL A 1 141 ? -7.390 -18.715 19.647 1.00 71.00 141 VAL A O 1
ATOM 1133 N N . ASP A 1 142 ? -9.430 -18.010 19.022 1.00 65.12 142 ASP A N 1
ATOM 1134 C CA . ASP A 1 142 ? -9.512 -16.891 19.964 1.00 65.12 142 ASP A CA 1
ATOM 1135 C C . ASP A 1 142 ? -9.559 -17.368 21.429 1.00 65.12 142 ASP A C 1
ATOM 1137 O O . ASP A 1 142 ? -8.910 -16.789 22.300 1.00 65.12 142 ASP A O 1
ATOM 1141 N N . PHE A 1 143 ? -10.238 -18.482 21.723 1.00 63.50 143 PHE A N 1
ATOM 1142 C CA . PHE A 1 143 ? -10.223 -19.121 23.045 1.00 63.50 143 PHE A CA 1
ATOM 1143 C C . PHE A 1 143 ? -8.874 -19.778 23.364 1.00 63.50 143 PHE A C 1
ATOM 1145 O O . PHE A 1 143 ? -8.463 -19.801 24.523 1.00 63.50 143 PHE A O 1
ATOM 1152 N N . GLY A 1 144 ? -8.131 -20.259 22.364 1.00 60.19 144 GLY A N 1
ATOM 1153 C CA . GLY A 1 144 ? -6.733 -20.665 22.535 1.00 60.19 144 GLY A CA 1
ATOM 1154 C C . GLY A 1 144 ? -5.848 -19.499 22.993 1.00 60.19 144 GLY A C 1
ATOM 1155 O O . GLY A 1 144 ? -5.014 -19.664 23.885 1.00 60.19 144 GLY A O 1
ATOM 1156 N N . PHE A 1 145 ? -6.095 -18.298 22.456 1.00 57.72 145 PHE A N 1
ATOM 1157 C CA . PHE A 1 145 ? -5.506 -17.042 22.933 1.00 57.72 145 PHE A CA 1
ATOM 1158 C C . PHE A 1 145 ? -6.038 -16.608 24.310 1.00 57.72 145 PHE A C 1
ATOM 1160 O O . PHE A 1 145 ? -5.306 -15.957 25.058 1.00 57.72 145 PHE A O 1
ATOM 1167 N N . SER A 1 146 ? -7.260 -17.006 24.686 1.00 57.62 146 SER A N 1
ATOM 1168 C CA . SER A 1 146 ? -7.902 -16.641 25.960 1.00 57.62 146 SER A CA 1
ATOM 1169 C C . SER A 1 146 ? -7.079 -17.033 27.189 1.00 57.62 146 SER A C 1
ATOM 1171 O O . SER A 1 146 ? -7.046 -16.273 28.147 1.00 57.62 146 SER A O 1
ATOM 1173 N N . LYS A 1 147 ? -6.297 -18.125 27.167 1.00 57.66 147 LYS A N 1
ATOM 1174 C CA . LYS A 1 147 ? -5.395 -18.443 28.298 1.00 57.66 147 LYS A CA 1
ATOM 1175 C C . LYS A 1 147 ? -4.259 -17.429 28.473 1.00 57.66 147 LYS A C 1
ATOM 1177 O O . LYS A 1 147 ? -3.879 -17.119 29.597 1.00 57.66 147 LYS A O 1
ATOM 1182 N N . VAL A 1 148 ? -3.727 -16.889 27.377 1.00 60.59 148 VAL A N 1
ATOM 1183 C CA . VAL A 1 148 ? -2.700 -15.831 27.410 1.00 60.59 148 VAL A CA 1
ATOM 1184 C C . VAL A 1 148 ? -3.338 -14.486 27.776 1.00 60.59 148 VAL A C 1
ATOM 1186 O O . VAL A 1 148 ? -2.766 -13.709 28.541 1.00 60.59 148 VAL A O 1
ATOM 1189 N N . LEU A 1 149 ? -4.553 -14.237 27.282 1.00 58.50 149 LEU A N 1
ATOM 1190 C CA . LEU A 1 149 ? -5.325 -13.032 27.564 1.00 58.50 149 LEU A CA 1
ATOM 1191 C C . LEU A 1 149 ? -5.827 -12.981 29.017 1.00 58.50 149 LEU A C 1
ATOM 1193 O O . LEU A 1 149 ? -5.784 -11.915 29.616 1.00 58.50 149 LEU A O 1
ATOM 1197 N N . GLN A 1 150 ? -6.222 -14.111 29.613 1.00 60.41 150 GLN A N 1
ATOM 1198 C CA . GLN A 1 150 ? -6.575 -14.221 31.033 1.00 60.41 150 GLN A CA 1
ATOM 1199 C C . GLN A 1 150 ? -5.404 -13.788 31.914 1.00 60.41 150 GLN A C 1
ATOM 1201 O O . GLN A 1 150 ? -5.584 -12.951 32.793 1.00 60.41 150 GLN A O 1
ATOM 1206 N N . VAL A 1 151 ?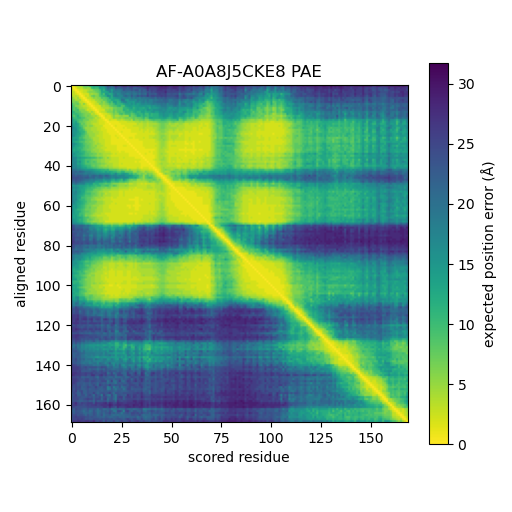 -4.190 -14.282 31.641 1.00 60.62 151 VAL A N 1
ATOM 1207 C CA . VAL A 1 151 ? -2.982 -13.883 32.385 1.00 60.62 151 VAL A CA 1
ATOM 1208 C C . VAL A 1 151 ? -2.708 -12.383 32.226 1.00 60.62 151 VAL A C 1
ATOM 1210 O O . VAL A 1 151 ? -2.393 -11.711 33.203 1.00 60.62 151 VAL A O 1
ATOM 1213 N N . PHE A 1 152 ? -2.884 -11.826 31.025 1.00 60.78 152 PHE A N 1
ATOM 1214 C CA . PHE A 1 152 ? -2.705 -10.391 30.781 1.00 60.78 152 PHE A CA 1
ATOM 1215 C C . PHE A 1 152 ? -3.772 -9.525 31.478 1.00 60.78 152 PHE A C 1
ATOM 1217 O O . PHE A 1 152 ? -3.439 -8.502 32.074 1.00 60.78 152 PHE A O 1
ATOM 1224 N N . ILE A 1 153 ? -5.042 -9.942 31.455 1.00 61.22 153 ILE A N 1
ATOM 1225 C CA . ILE A 1 153 ? -6.156 -9.255 32.126 1.00 61.22 153 ILE A CA 1
ATOM 1226 C C . ILE A 1 153 ? -5.961 -9.294 33.647 1.00 61.22 153 ILE A C 1
ATOM 1228 O O . ILE A 1 153 ? -6.084 -8.260 34.295 1.00 61.22 153 ILE A O 1
ATOM 1232 N N . ILE A 1 154 ? -5.567 -10.436 34.218 1.00 60.97 154 ILE A N 1
ATOM 1233 C CA . ILE A 1 154 ? -5.255 -10.560 35.652 1.00 60.97 154 ILE A CA 1
ATOM 1234 C C . ILE A 1 154 ? -4.117 -9.609 36.060 1.00 60.97 154 ILE A C 1
ATOM 1236 O O . ILE A 1 154 ? -4.164 -9.017 37.136 1.00 60.97 154 ILE A O 1
ATOM 1240 N N . MET A 1 155 ? -3.104 -9.443 35.205 1.00 58.25 155 MET A N 1
ATOM 1241 C CA . MET A 1 155 ? -1.912 -8.648 35.519 1.00 58.25 155 MET A CA 1
ATOM 1242 C C . MET A 1 155 ? -2.082 -7.139 35.299 1.00 58.25 155 MET A C 1
ATOM 1244 O O . MET A 1 155 ? -1.411 -6.351 35.970 1.00 58.25 155 MET A O 1
ATOM 1248 N N . HIS A 1 156 ? -2.908 -6.715 34.338 1.00 63.44 156 HIS A N 1
ATOM 1249 C CA . HIS A 1 156 ? -2.899 -5.331 33.838 1.00 63.44 156 HIS A CA 1
ATOM 1250 C C . HIS A 1 156 ? -4.276 -4.683 33.686 1.00 63.44 156 HIS A C 1
ATOM 1252 O O . HIS A 1 156 ? -4.348 -3.504 33.330 1.00 63.44 156 HIS A O 1
ATOM 1258 N N . ALA A 1 157 ? -5.370 -5.397 33.948 1.00 60.09 157 ALA A N 1
ATOM 1259 C CA . ALA A 1 157 ? -6.691 -4.807 33.821 1.00 60.09 157 ALA A CA 1
ATOM 1260 C C . ALA A 1 157 ? -7.038 -3.978 35.074 1.00 60.09 157 ALA A C 1
ATOM 1262 O O . ALA A 1 157 ? -6.983 -4.495 36.193 1.00 60.09 157 ALA A O 1
ATOM 1263 N N . PRO A 1 158 ? -7.400 -2.689 34.928 1.00 62.41 158 PRO A N 1
ATOM 1264 C CA . PRO A 1 158 ? -7.847 -1.894 36.060 1.00 62.41 158 PRO A CA 1
ATOM 1265 C C . PRO A 1 158 ? -9.162 -2.458 36.636 1.00 62.41 158 PRO A C 1
ATOM 1267 O O . PRO A 1 158 ? -9.905 -3.149 35.930 1.00 62.41 158 PRO A O 1
ATOM 1270 N N . PRO A 1 159 ? -9.502 -2.126 37.896 1.00 58.44 159 PRO A N 1
ATOM 1271 C CA . PRO A 1 159 ? -10.531 -2.811 38.681 1.00 58.44 159 PRO A CA 1
ATOM 1272 C C . PRO A 1 159 ? -11.937 -3.006 38.069 1.00 58.44 159 PRO A C 1
ATOM 1274 O O . PRO A 1 159 ? -12.582 -3.963 38.497 1.00 58.44 159 PRO A O 1
ATOM 1277 N N . PRO A 1 160 ? -12.453 -2.235 37.079 1.00 55.12 160 PRO A N 1
ATOM 12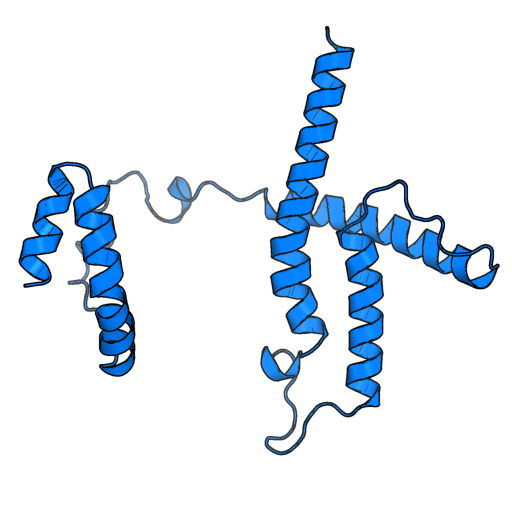78 C CA . PRO A 1 160 ? -13.755 -2.566 36.488 1.00 55.12 160 PRO A CA 1
ATOM 1279 C C . PRO A 1 160 ? -13.720 -3.649 35.389 1.00 55.12 160 PRO A C 1
ATOM 1281 O O . PRO A 1 160 ? -14.771 -4.162 35.020 1.00 55.12 160 PRO A O 1
ATOM 1284 N N . ALA A 1 161 ? -12.552 -4.044 34.871 1.00 57.16 161 ALA A N 1
ATOM 1285 C CA . ALA A 1 161 ? -12.442 -5.074 33.823 1.00 57.16 161 ALA A CA 1
ATOM 1286 C C . ALA A 1 161 ? -12.479 -6.524 34.362 1.00 57.16 161 ALA A C 1
ATOM 1288 O O . ALA A 1 161 ? -12.472 -7.482 33.591 1.00 57.16 161 ALA A O 1
ATOM 1289 N N . SER A 1 162 ? -12.586 -6.681 35.683 1.00 58.31 162 SER A N 1
ATOM 1290 C CA . SER A 1 162 ? -12.712 -7.958 36.396 1.00 58.31 162 SER A CA 1
ATOM 1291 C C . SER A 1 162 ? -14.006 -8.726 36.076 1.00 58.31 162 SER A C 1
ATOM 1293 O O . SER A 1 162 ? -14.013 -9.949 36.174 1.00 58.31 162 SER A O 1
ATOM 1295 N N . PHE A 1 163 ? -15.072 -8.056 35.608 1.00 62.81 163 PHE A N 1
ATOM 1296 C CA . PHE A 1 163 ? -16.305 -8.720 35.149 1.00 62.81 163 PHE A CA 1
ATOM 1297 C C . PHE A 1 163 ? -16.077 -9.632 33.933 1.00 62.81 163 PHE A C 1
ATOM 1299 O O . PHE A 1 163 ? -16.788 -10.615 33.763 1.00 62.81 163 PHE A O 1
ATOM 1306 N N . LEU A 1 164 ? -15.059 -9.354 33.111 1.00 61.28 164 LEU A N 1
ATOM 1307 C CA . LEU A 1 164 ? -14.731 -10.203 31.964 1.00 61.28 164 LEU A CA 1
ATOM 1308 C C . LEU A 1 164 ? -14.270 -11.600 32.392 1.00 61.28 164 LEU A C 1
ATOM 1310 O O . LEU A 1 164 ? -14.519 -12.553 31.663 1.00 61.28 164 LEU A O 1
ATOM 1314 N N . LEU A 1 165 ? -13.664 -11.744 33.577 1.00 61.94 165 LEU A N 1
ATOM 1315 C CA . LEU A 1 165 ? -13.287 -13.056 34.113 1.00 61.94 165 LEU A CA 1
ATOM 1316 C C . LEU A 1 165 ? -14.526 -13.924 34.379 1.00 61.94 165 LEU A C 1
ATOM 1318 O O . LEU A 1 165 ? -14.508 -15.103 34.060 1.00 61.94 165 LEU A O 1
ATOM 1322 N N . ALA A 1 166 ? -15.629 -13.322 34.836 1.00 62.72 166 ALA A N 1
ATOM 1323 C CA . ALA A 1 166 ? -16.885 -14.028 35.102 1.00 62.72 166 ALA A CA 1
ATOM 1324 C C . ALA A 1 166 ? -17.638 -14.486 33.835 1.00 62.72 166 ALA A C 1
ATOM 1326 O O . ALA A 1 166 ? -18.605 -15.231 33.947 1.00 62.72 166 ALA A O 1
ATOM 1327 N N . ILE A 1 167 ? -17.244 -14.012 32.647 1.00 62.16 167 ILE A N 1
ATOM 1328 C CA . ILE A 1 167 ? -17.812 -14.442 31.355 1.00 62.16 167 ILE A CA 1
ATOM 1329 C C . ILE A 1 167 ? -16.980 -15.579 30.737 1.00 62.16 167 ILE A C 1
ATOM 1331 O O . ILE A 1 167 ? -17.472 -16.298 29.870 1.00 62.16 167 ILE A O 1
ATOM 1335 N N . ILE A 1 168 ? -15.707 -15.701 31.127 1.00 60.47 168 ILE A N 1
ATOM 1336 C CA . ILE A 1 168 ? -14.758 -16.658 30.540 1.00 60.47 168 ILE A CA 1
ATOM 1337 C C . ILE A 1 168 ? -14.776 -18.011 31.285 1.00 60.47 168 ILE A C 1
ATOM 1339 O O . ILE A 1 168 ? -14.387 -19.012 30.681 1.00 60.47 168 ILE A O 1
ATOM 1343 N N . ASP A 1 169 ? -15.235 -18.040 32.543 1.00 52.66 169 ASP A N 1
ATOM 1344 C CA . ASP A 1 169 ? -15.481 -19.260 33.340 1.00 52.66 169 ASP A CA 1
ATOM 1345 C C . ASP A 1 169 ? -16.808 -19.953 32.970 1.00 52.66 169 ASP A C 1
ATOM 1347 O O . ASP A 1 169 ? -16.814 -21.206 32.898 1.00 52.66 169 ASP A O 1
#

Mean predicted aligned error: 14.25 Å

Solvent-accessible surface area (backbone atoms only — not comparable to full-atom values): 10203 Å² total; per-residue (Å²): 111,73,70,59,55,53,51,53,53,52,52,52,55,52,54,50,49,45,54,48,30,44,49,54,41,58,62,48,49,40,49,37,54,50,38,29,63,84,63,72,73,44,91,60,57,98,92,50,72,84,50,72,68,57,42,51,50,32,45,52,51,40,50,53,52,47,54,21,50,62,63,70,86,82,70,82,76,71,62,101,44,81,74,46,52,60,53,49,53,51,34,53,55,48,25,57,52,41,55,59,48,50,52,53,72,66,70,64,81,67,68,61,71,83,79,34,85,86,56,79,86,45,75,76,59,73,77,48,83,90,77,87,89,77,54,70,68,59,50,53,54,53,53,63,47,40,64,61,47,50,57,46,44,74,75,68,50,60,86,82,57,58,64,57,58,75,72,73,112

InterPro domains:
  IPR001936 Ras GTPase-activating domain [PF00616] (18-70)
  IPR001936 Ras GTPase-activating domain [PS50018] (1-70)
  IPR008936 Rho GTPase activation protein [G3DSA:1.10.506.10] (3-138)
  IPR008936 Rho GTPase activation protein [SSF48350] (13-115)

Foldseek 3Di:
DVVVVVVVVVVVLLVLLQVLLCVPQVVPVLVCLLAVVVVVNDDDDPPDGDDPVSNVVSNVVSVLLNCLSRDPPPPPPPDDDPVVVVSVVVSPVSNVVSSVVSVVVPVDDDPCVPPPPPDPPCPVCVPDPDDDDDDVVVVVVVVVCVVVVVVVCVVDPPDVSVVVVVVND

Organism: Chionoecetes opilio (NCBI:txid41210)

Radius of gyration: 24.21 Å; Cα contacts (8 Å, |Δi|>4): 76; chains: 1; bounding box: 62×52×55 Å

Sequence (169 aa):
MARERMSHLSAYRSVFSGVVGNLVYYRYINSAIVAPDAFDIVTVSPDEKLNNNQRRNLASIAKILQFAASKKGEELHWANGFYTKCLNLFIVECHEKFKGFFRRCCEVEETRGFVYNGAQYSEATLIVKPTIYITVQVVCVDFGFSKVLQVFIIMHAPPPASFLLAIID